Protein AF-A0A8T3CF88-F1 (afdb_monomer)

Secondary structure (DSSP, 8-state):
---PPPPHHHHHHHHHHHHH-SSHHHHHHHHHHHHHHHHSTHHHHHHHHHHHH---HHHHHHHHHHHHHHHHHHGGGS-GGGHHHHHHHHHHHHHHHTTT-HHHHHHHHHHHHHHHHH-TT-TTSS---

Radius of gyration: 15.34 Å; Cα contacts (8 Å, |Δi|>4): 118; chains: 1; bounding box: 37×36×42 Å

Solvent-accessible surface area (backbone atoms only — not comparable to full-atom values): 7308 Å² total; per-residue (Å²): 124,90,85,66,82,81,52,70,69,59,53,50,52,33,51,49,27,48,76,65,43,88,46,69,69,51,20,49,53,24,46,54,52,52,53,52,42,56,73,40,81,58,33,60,61,51,23,50,52,35,49,70,64,57,84,46,72,67,54,28,34,54,18,27,46,42,50,24,50,38,48,73,78,45,48,88,78,55,59,80,86,47,52,64,58,50,52,54,48,52,53,51,42,38,72,74,36,54,87,78,39,68,69,38,35,51,30,38,52,49,26,52,52,50,42,52,72,70,37,80,83,54,71,65,81,71,80,80,130

Nearest PDB structures (foldseek):
  6gx9-assembly1_A  TM=9.845E-01  e=4.607E-14  Homo sapiens
  6gx9-assembly2_B  TM=9.852E-01  e=5.090E-14  Homo sapiens
  4c0p-assembly3_C  TM=9.893E-01  e=9.736E-14  Homo sapiens
  4c0o-assembly1_A  TM=9.852E-01  e=1.131E-13  Homo sapiens
  8cmk-assembly1_A  TM=9.946E-01  e=1.380E-13  Homo sapiens

Organism: NCBI:txid1534307

InterPro domains:
  IPR001494 Importin-beta, N-terminal domain [PF03810] (32-94)
  IPR011989 Armadillo-like helical [G3DSA:1.25.10.10] (1-129)
  IPR016024 Armadillo-type fold [SSF48371] (12-118)
  IPR051345 Importin beta-like nuclear transport receptors [PTHR12363] (3-128)

Structure (mmCIF, N/CA/C/O backbone):
data_AF-A0A8T3CF88-F1
#
_entry.id   AF-A0A8T3CF88-F1
#
loop_
_atom_site.group_PDB
_atom_site.id
_atom_site.type_symbol
_atom_site.label_atom_id
_atom_site.label_alt_id
_atom_site.label_comp_id
_atom_site.label_asym_id
_atom_site.label_entity_id
_atom_site.label_seq_id
_atom_site.pdbx_PDB_ins_code
_atom_site.Cartn_x
_atom_site.Cartn_y
_atom_site.Cartn_z
_atom_site.occupancy
_atom_site.B_iso_or_equiv
_atom_site.auth_seq_id
_atom_site.auth_comp_id
_atom_site.auth_asym_id
_atom_site.auth_atom_id
_atom_site.pdbx_PDB_model_num
ATOM 1 N N . MET A 1 1 ? 11.230 21.288 -11.082 1.00 39.53 1 MET A N 1
ATOM 2 C CA . MET A 1 1 ? 10.129 20.703 -11.873 1.00 39.53 1 MET A CA 1
ATOM 3 C C . MET A 1 1 ? 8.875 20.905 -11.057 1.00 39.53 1 MET A C 1
ATOM 5 O O . MET A 1 1 ? 8.907 20.563 -9.883 1.00 39.53 1 MET A O 1
ATOM 9 N N . GLU A 1 2 ? 7.862 21.573 -11.603 1.00 38.81 2 GLU A N 1
ATOM 10 C CA . GLU A 1 2 ? 6.607 21.831 -10.887 1.00 38.81 2 GLU A CA 1
ATOM 11 C C . GLU A 1 2 ? 6.030 20.494 -10.402 1.00 38.81 2 GLU A C 1
ATOM 13 O O . GLU A 1 2 ? 5.678 19.629 -11.202 1.00 38.81 2 GLU A O 1
ATOM 18 N N . GLY A 1 3 ? 6.072 20.281 -9.083 1.00 60.53 3 GLY A N 1
ATOM 19 C CA . GLY A 1 3 ? 5.785 19.006 -8.429 1.00 60.53 3 GLY A CA 1
ATOM 20 C C . GLY A 1 3 ? 4.290 18.735 -8.378 1.00 60.53 3 GLY A C 1
ATOM 21 O O . GLY A 1 3 ? 3.672 18.860 -7.327 1.00 60.53 3 GLY A O 1
ATOM 22 N N . GLY A 1 4 ? 3.700 18.430 -9.530 1.00 78.06 4 GLY A N 1
ATOM 23 C CA . GLY A 1 4 ? 2.317 17.984 -9.629 1.00 78.06 4 GLY A CA 1
ATOM 24 C C . GLY A 1 4 ? 2.149 16.551 -9.125 1.00 78.06 4 GLY A C 1
ATOM 25 O O . GLY A 1 4 ? 3.077 15.742 -9.170 1.00 78.06 4 GLY A O 1
ATOM 26 N N . LYS A 1 5 ? 0.935 16.225 -8.674 1.00 87.19 5 LYS A N 1
ATOM 27 C CA . LYS A 1 5 ? 0.548 14.853 -8.333 1.00 87.19 5 LYS A CA 1
ATOM 28 C C . LYS A 1 5 ? 0.800 13.922 -9.537 1.00 87.19 5 LYS A C 1
ATOM 30 O O . LYS A 1 5 ? 0.332 14.239 -10.635 1.00 87.19 5 LYS A O 1
ATOM 35 N N . PRO A 1 6 ? 1.482 12.775 -9.363 1.00 92.56 6 PRO A N 1
ATOM 36 C CA . PRO A 1 6 ? 1.694 11.830 -10.454 1.00 92.56 6 PRO A CA 1
ATOM 37 C C . PRO A 1 6 ? 0.373 11.190 -10.897 1.00 92.56 6 PRO A C 1
ATOM 39 O O . PRO A 1 6 ? -0.523 10.949 -10.089 1.00 92.56 6 PRO A O 1
ATOM 42 N N . SER A 1 7 ? 0.247 10.902 -12.193 1.00 95.00 7 SER A N 1
ATOM 43 C CA . SER A 1 7 ? -0.925 10.211 -12.736 1.00 95.00 7 SER A CA 1
ATOM 44 C C . SER A 1 7 ? -0.876 8.713 -12.426 1.00 95.00 7 SER A C 1
ATOM 46 O O . SER A 1 7 ? 0.202 8.120 -12.374 1.00 95.00 7 SER A O 1
ATOM 48 N N . LEU A 1 8 ? -2.041 8.070 -12.285 1.00 95.00 8 LEU A N 1
ATOM 49 C CA . LEU A 1 8 ? -2.109 6.618 -12.066 1.00 95.00 8 LEU A CA 1
ATOM 50 C C . LEU A 1 8 ? -1.418 5.824 -13.177 1.00 95.00 8 LEU A C 1
ATOM 52 O O . LEU A 1 8 ? -0.737 4.848 -12.892 1.00 95.00 8 LEU A O 1
ATOM 56 N N . ALA A 1 9 ? -1.542 6.272 -14.429 1.00 94.81 9 ALA A N 1
ATOM 57 C CA . ALA A 1 9 ? -0.882 5.633 -15.563 1.00 94.81 9 ALA A CA 1
ATOM 58 C C . ALA A 1 9 ? 0.649 5.645 -15.422 1.00 94.81 9 ALA A C 1
ATOM 60 O O . ALA A 1 9 ? 1.294 4.638 -15.700 1.00 94.81 9 ALA A O 1
ATOM 61 N N . LEU A 1 10 ? 1.227 6.756 -14.949 1.00 95.75 10 LEU A N 1
ATOM 62 C CA . LEU A 1 10 ? 2.668 6.857 -14.718 1.00 95.75 10 LEU A CA 1
ATOM 63 C C . LEU A 1 10 ? 3.116 5.936 -13.579 1.00 95.75 10 LEU A C 1
ATOM 65 O O . LEU A 1 10 ? 4.117 5.237 -13.709 1.00 95.75 10 LEU A O 1
ATOM 69 N N . VAL A 1 11 ? 2.353 5.900 -12.483 1.00 96.88 11 VAL A N 1
ATOM 70 C CA . VAL A 1 11 ? 2.642 5.009 -11.349 1.00 96.88 11 VAL A CA 1
ATOM 71 C C . VAL A 1 11 ? 2.592 3.554 -11.794 1.00 96.88 11 VAL A C 1
ATOM 73 O O . VAL A 1 11 ? 3.498 2.784 -11.493 1.00 96.88 11 VAL A O 1
ATOM 76 N N . TYR A 1 12 ? 1.571 3.193 -12.564 1.00 95.38 12 TYR A N 1
ATOM 77 C CA . TYR A 1 12 ? 1.417 1.853 -13.101 1.00 95.38 12 TYR A CA 1
ATOM 78 C C . TYR A 1 12 ? 2.591 1.448 -14.000 1.00 95.38 12 TYR A C 1
ATOM 80 O O . TYR A 1 12 ? 3.151 0.369 -13.832 1.00 95.38 12 TYR A O 1
ATOM 88 N N . GLN A 1 13 ? 3.021 2.331 -14.905 1.00 96.00 13 GLN A N 1
ATOM 89 C CA . GLN A 1 13 ? 4.197 2.092 -15.746 1.00 96.00 13 GLN A CA 1
ATOM 90 C C . GLN A 1 13 ? 5.470 1.897 -14.918 1.00 96.00 13 GLN A C 1
ATOM 92 O O . GLN A 1 13 ? 6.256 1.003 -15.219 1.00 96.00 13 GLN A O 1
ATOM 97 N N . ALA A 1 14 ? 5.663 2.690 -13.862 1.00 97.25 14 ALA A N 1
ATOM 98 C CA . ALA A 1 14 ? 6.806 2.530 -12.970 1.00 97.25 14 ALA A CA 1
ATOM 99 C C . ALA A 1 14 ? 6.756 1.196 -12.206 1.00 97.25 14 ALA A C 1
ATOM 101 O O . ALA A 1 14 ? 7.776 0.521 -12.100 1.00 97.25 14 ALA A O 1
ATOM 102 N N . VAL A 1 15 ? 5.580 0.769 -11.730 1.00 97.31 15 VAL A N 1
ATOM 103 C CA . VAL A 1 15 ? 5.410 -0.555 -11.106 1.00 97.31 15 VAL A CA 1
ATOM 104 C C . VAL A 1 15 ? 5.732 -1.663 -12.107 1.00 97.31 15 VAL A C 1
ATOM 106 O O . VAL A 1 15 ? 6.526 -2.546 -11.802 1.00 97.31 15 VAL A O 1
ATOM 109 N N . GLN A 1 16 ? 5.200 -1.593 -13.326 1.00 96.62 16 GLN A N 1
ATOM 110 C CA . GLN A 1 16 ? 5.490 -2.582 -14.366 1.00 96.62 16 GLN A CA 1
ATOM 111 C C . GLN A 1 16 ? 6.985 -2.632 -14.714 1.00 96.62 16 GLN A C 1
ATOM 113 O O . GLN A 1 16 ? 7.551 -3.717 -14.831 1.00 96.62 16 GLN A O 1
ATOM 118 N N . ALA A 1 17 ? 7.655 -1.480 -14.801 1.00 96.88 17 ALA A N 1
ATOM 119 C CA . ALA A 1 17 ? 9.099 -1.422 -15.015 1.00 96.88 17 ALA A CA 1
ATOM 120 C C . ALA A 1 17 ? 9.880 -2.060 -13.853 1.00 96.88 17 ALA A C 1
ATOM 122 O O . ALA A 1 17 ? 10.810 -2.828 -14.089 1.00 96.88 17 ALA A O 1
ATOM 123 N N . LEU A 1 18 ? 9.475 -1.822 -12.601 1.00 96.88 18 LEU A N 1
ATOM 124 C CA . LEU A 1 18 ? 10.126 -2.404 -11.424 1.00 96.88 18 LEU A CA 1
ATOM 125 C C . LEU A 1 18 ? 10.172 -3.942 -11.481 1.00 96.88 18 LEU A C 1
ATOM 127 O O . LEU A 1 18 ? 11.194 -4.537 -11.131 1.00 96.88 18 LEU A O 1
ATOM 131 N N . TYR A 1 19 ? 9.099 -4.586 -11.946 1.00 94.50 19 TYR A N 1
ATOM 132 C CA . TYR A 1 19 ? 9.010 -6.048 -12.008 1.00 94.50 19 TYR A CA 1
ATOM 133 C C . TYR A 1 19 ? 9.547 -6.628 -13.328 1.00 94.50 19 TYR A C 1
ATOM 135 O O . TYR A 1 19 ? 10.341 -7.579 -13.308 1.00 94.50 19 TYR A O 1
ATOM 143 N N . HIS A 1 20 ? 9.209 -6.024 -14.469 1.00 95.81 20 HIS A N 1
ATOM 144 C CA . HIS A 1 20 ? 9.386 -6.644 -15.791 1.00 95.81 20 HIS A CA 1
ATOM 145 C C . HIS A 1 20 ? 10.485 -6.039 -16.660 1.00 95.81 20 HIS A C 1
ATOM 147 O O . HIS A 1 20 ? 10.814 -6.637 -17.684 1.00 95.81 20 HIS A O 1
ATOM 153 N N . ASP A 1 21 ? 11.082 -4.901 -16.290 1.00 94.50 21 ASP A N 1
ATOM 154 C CA . ASP A 1 21 ? 12.111 -4.282 -17.136 1.00 94.50 21 ASP A CA 1
ATOM 155 C C . ASP A 1 21 ? 13.343 -5.213 -17.260 1.00 94.50 21 ASP A C 1
ATOM 157 O O . ASP A 1 21 ? 13.875 -5.689 -16.242 1.00 94.50 21 ASP A O 1
ATOM 161 N N . PRO A 1 22 ? 13.778 -5.554 -18.490 1.00 94.19 22 PRO A N 1
ATOM 162 C CA . PRO A 1 22 ? 14.960 -6.381 -18.705 1.00 94.19 22 PRO A CA 1
ATOM 163 C C . PRO A 1 22 ? 16.269 -5.642 -18.394 1.00 94.19 22 PRO A C 1
ATOM 165 O O . PRO A 1 22 ? 17.276 -6.303 -18.138 1.00 94.19 22 PRO A O 1
ATOM 168 N N . ASP A 1 23 ? 16.276 -4.305 -18.408 1.00 95.94 23 ASP A N 1
ATOM 169 C CA . ASP A 1 23 ? 17.422 -3.476 -18.038 1.00 95.94 23 ASP A CA 1
ATOM 170 C C . ASP A 1 23 ? 17.450 -3.255 -16.510 1.00 95.94 23 ASP A C 1
ATOM 172 O O . ASP A 1 23 ? 16.555 -2.603 -15.956 1.00 95.94 23 ASP A O 1
ATOM 176 N N . PRO A 1 24 ? 18.495 -3.720 -15.795 1.00 94.88 24 PRO A N 1
ATOM 177 C CA . PRO A 1 24 ? 18.649 -3.455 -14.366 1.00 94.88 24 PRO A CA 1
ATOM 178 C C . PRO A 1 24 ? 18.651 -1.961 -14.025 1.00 94.88 24 PRO A C 1
ATOM 180 O O . PRO A 1 24 ? 18.155 -1.572 -12.968 1.00 94.88 24 PRO A O 1
ATOM 183 N N . ALA A 1 25 ? 19.166 -1.105 -14.914 1.00 95.62 25 ALA A N 1
ATOM 184 C CA . ALA A 1 25 ? 19.143 0.335 -14.689 1.00 95.62 25 ALA A CA 1
ATOM 185 C C . ALA A 1 25 ? 17.720 0.910 -14.804 1.00 95.62 25 ALA A C 1
ATOM 187 O O . ALA A 1 25 ? 17.402 1.887 -14.128 1.00 95.62 25 ALA A O 1
ATOM 188 N N . GLY A 1 26 ? 16.852 0.313 -15.627 1.00 94.75 26 GLY A N 1
ATOM 189 C CA . GLY A 1 26 ? 15.427 0.643 -15.705 1.00 94.75 26 GLY A CA 1
ATOM 190 C C . GLY A 1 26 ? 14.679 0.310 -14.421 1.00 94.75 26 GLY A C 1
ATOM 191 O O . GLY A 1 26 ? 13.999 1.178 -13.865 1.00 94.75 26 GLY A O 1
ATOM 192 N N . LYS A 1 27 ? 14.916 -0.890 -13.880 1.00 95.81 27 LYS A N 1
ATOM 193 C CA . LYS A 1 27 ? 14.385 -1.310 -12.573 1.00 95.81 27 LYS A CA 1
ATOM 194 C C . LYS A 1 27 ? 14.811 -0.379 -11.448 1.00 95.81 27 LYS A C 1
ATOM 196 O O . LYS A 1 27 ? 13.975 0.030 -10.646 1.00 95.81 27 LYS A O 1
ATOM 201 N N . GLU A 1 28 ? 16.086 0.001 -11.415 1.00 96.62 28 GLU A N 1
ATOM 202 C CA . GLU A 1 28 ? 16.601 0.906 -10.387 1.00 96.62 28 GLU A CA 1
ATOM 203 C C . GLU A 1 28 ? 15.958 2.296 -10.482 1.00 96.62 28 GLU A C 1
ATOM 205 O O . GLU A 1 28 ? 15.496 2.833 -9.476 1.00 96.62 28 GLU A O 1
ATOM 210 N N . ARG A 1 29 ? 15.829 2.859 -11.692 1.00 96.50 29 ARG A N 1
ATOM 211 C CA . ARG A 1 29 ? 15.133 4.144 -11.8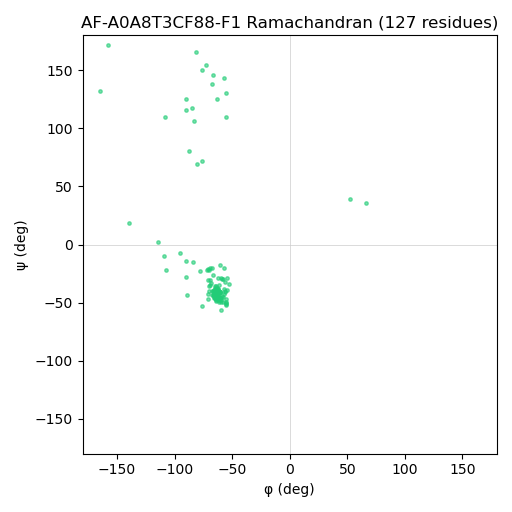92 1.00 96.50 29 ARG A CA 1
ATOM 212 C C . ARG A 1 29 ? 13.684 4.088 -11.405 1.00 96.50 29 ARG A C 1
ATOM 214 O O . ARG A 1 29 ? 13.235 5.014 -10.731 1.00 96.50 29 ARG A O 1
ATOM 221 N N . ALA A 1 30 ? 12.967 3.010 -11.725 1.00 96.94 30 ALA A N 1
ATOM 222 C CA . ALA A 1 30 ? 11.595 2.806 -11.272 1.00 96.94 30 ALA A CA 1
ATOM 223 C C . ALA A 1 30 ? 11.511 2.673 -9.744 1.00 96.94 30 ALA A C 1
ATOM 225 O O . ALA A 1 30 ? 10.666 3.311 -9.121 1.00 96.94 30 ALA A O 1
ATOM 226 N N . SER A 1 31 ? 12.420 1.905 -9.139 1.00 96.31 31 SER A N 1
ATOM 227 C CA . SER A 1 31 ? 12.522 1.722 -7.688 1.00 96.31 31 SER A CA 1
ATOM 228 C C . SER A 1 31 ? 12.734 3.050 -6.958 1.00 96.31 31 SER A C 1
ATOM 230 O O . SER A 1 31 ? 11.987 3.377 -6.034 1.00 96.31 31 SER A O 1
ATOM 232 N N . VAL A 1 32 ? 13.698 3.859 -7.411 1.00 97.44 32 VAL A N 1
ATOM 233 C CA . VAL A 1 32 ? 13.985 5.179 -6.829 1.00 97.44 32 VAL A CA 1
ATOM 234 C C . VAL A 1 32 ? 12.760 6.084 -6.917 1.00 97.44 32 VAL A C 1
ATOM 236 O O . VAL A 1 32 ? 12.336 6.638 -5.903 1.00 97.44 32 VAL A O 1
ATOM 239 N N . TRP A 1 33 ? 12.148 6.183 -8.099 1.00 97.44 33 TRP A N 1
ATOM 240 C CA . TRP A 1 33 ? 10.981 7.039 -8.312 1.00 97.44 33 TRP A CA 1
ATOM 241 C C . TRP A 1 33 ? 9.764 6.597 -7.483 1.00 97.44 33 TRP A C 1
ATOM 243 O O . TRP A 1 33 ? 9.106 7.421 -6.846 1.00 97.44 33 TRP A O 1
ATOM 253 N N . LEU A 1 34 ? 9.485 5.291 -7.418 1.00 97.56 34 LEU A N 1
ATOM 254 C CA . LEU A 1 34 ? 8.419 4.747 -6.573 1.00 97.56 34 LEU A CA 1
ATOM 255 C C . LEU A 1 34 ? 8.714 4.972 -5.085 1.00 97.56 34 LEU A C 1
ATOM 257 O O . LEU A 1 34 ? 7.802 5.269 -4.317 1.00 97.56 34 LEU A O 1
ATOM 261 N N . GLY A 1 35 ? 9.979 4.898 -4.675 1.00 96.75 35 GLY A N 1
ATOM 262 C CA . GLY A 1 35 ? 10.398 5.236 -3.319 1.00 96.75 35 GLY A CA 1
ATOM 263 C C . GLY A 1 35 ? 10.185 6.716 -2.982 1.00 96.75 35 GLY A C 1
ATOM 264 O O . GLY A 1 35 ? 9.827 7.049 -1.851 1.00 96.75 35 GLY A O 1
ATOM 265 N N . GLU A 1 36 ? 10.394 7.632 -3.926 1.00 96.19 36 GLU A N 1
ATOM 266 C CA . GLU A 1 36 ? 10.057 9.053 -3.748 1.00 96.19 36 GLU A CA 1
ATOM 267 C C . GLU A 1 36 ? 8.544 9.253 -3.624 1.00 96.19 36 GLU A C 1
ATOM 269 O O . GLU A 1 36 ? 8.087 9.944 -2.708 1.00 96.19 36 GLU A O 1
ATOM 274 N N . LEU A 1 37 ? 7.758 8.575 -4.468 1.00 96.19 37 LEU A N 1
ATOM 275 C CA . LEU A 1 37 ? 6.299 8.566 -4.373 1.00 96.19 37 LEU A CA 1
ATOM 276 C C . LEU A 1 37 ? 5.840 8.103 -2.988 1.00 96.19 37 LEU A C 1
ATOM 278 O O . LEU A 1 37 ? 5.047 8.807 -2.366 1.00 96.19 37 LEU A O 1
ATOM 282 N N . GLN A 1 38 ? 6.362 6.980 -2.487 1.00 96.62 38 GLN A N 1
ATOM 283 C CA . GLN A 1 38 ? 6.021 6.421 -1.173 1.00 96.62 38 GLN A CA 1
ATOM 284 C C . GLN A 1 38 ? 6.285 7.390 -0.015 1.00 96.62 38 GLN A C 1
ATOM 286 O O . GLN A 1 38 ? 5.586 7.339 0.990 1.00 96.62 38 GLN A O 1
ATOM 291 N N . ARG A 1 39 ? 7.264 8.292 -0.137 1.00 94.69 39 ARG A N 1
ATOM 292 C CA . ARG A 1 39 ? 7.556 9.308 0.890 1.00 94.69 39 ARG A CA 1
ATOM 293 C C . ARG A 1 39 ? 6.672 10.549 0.779 1.00 94.69 39 ARG A C 1
ATOM 295 O O . ARG A 1 39 ? 6.614 11.338 1.714 1.00 94.69 39 ARG A O 1
ATOM 302 N N . SER A 1 40 ? 5.987 10.738 -0.345 1.00 95.44 40 SER A N 1
ATOM 303 C CA . SER A 1 40 ? 5.147 11.911 -0.593 1.00 95.44 40 SER A CA 1
ATOM 304 C C . SER A 1 40 ? 3.756 11.805 0.055 1.00 95.44 40 SER A C 1
ATOM 306 O O . SER A 1 40 ? 3.295 10.721 0.426 1.00 95.44 40 SER A O 1
ATOM 308 N N . MET A 1 41 ? 3.044 12.936 0.125 1.00 94.81 41 MET A N 1
ATOM 309 C CA . MET A 1 41 ? 1.622 12.982 0.514 1.00 94.81 41 MET A CA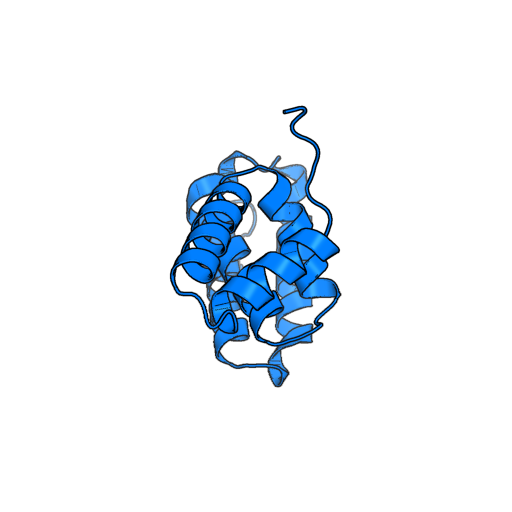 1
ATOM 310 C C . MET A 1 41 ? 0.715 12.298 -0.522 1.00 94.81 41 MET A C 1
ATOM 312 O O . MET A 1 41 ? -0.349 11.793 -0.175 1.00 94.81 41 MET A O 1
ATOM 316 N N . TYR A 1 42 ? 1.139 12.235 -1.790 1.00 96.00 42 TYR A N 1
ATOM 317 C CA . TYR A 1 42 ? 0.359 11.616 -2.866 1.00 96.00 42 TYR A CA 1
ATOM 318 C C . TYR A 1 42 ? 0.252 10.094 -2.722 1.00 96.00 42 TYR A C 1
ATOM 320 O O . TYR A 1 42 ? -0.666 9.498 -3.284 1.00 96.00 42 TYR A O 1
ATOM 328 N N . ALA A 1 43 ? 1.152 9.465 -1.955 1.00 97.00 43 ALA A N 1
ATOM 329 C CA . ALA A 1 43 ? 1.151 8.025 -1.712 1.00 97.00 43 ALA A CA 1
ATOM 330 C C . ALA A 1 43 ? -0.186 7.511 -1.168 1.00 97.00 43 ALA A C 1
ATOM 332 O O . ALA A 1 43 ? -0.619 6.435 -1.572 1.00 97.00 43 ALA A O 1
ATOM 333 N N . TRP A 1 44 ? -0.837 8.272 -0.282 1.00 97.06 44 TRP A N 1
ATOM 334 C CA . TRP A 1 44 ? -2.122 7.901 0.313 1.00 97.06 44 TRP A CA 1
ATOM 335 C C . TRP A 1 44 ? -3.194 7.717 -0.760 1.00 97.06 44 TRP A C 1
ATOM 337 O O . TRP A 1 44 ? -3.774 6.644 -0.901 1.00 97.06 44 TRP A O 1
ATOM 347 N N . GLU A 1 45 ? -3.404 8.757 -1.563 1.00 96.19 45 GLU A N 1
ATOM 348 C CA . GLU A 1 45 ? -4.465 8.783 -2.565 1.00 96.19 45 GLU A CA 1
ATOM 349 C C . GLU A 1 45 ? -4.180 7.824 -3.730 1.00 96.19 45 GLU A C 1
ATOM 351 O O . GLU A 1 45 ? -5.075 7.130 -4.203 1.00 96.19 45 GLU A O 1
ATOM 356 N N . ILE A 1 46 ? -2.924 7.748 -4.182 1.00 97.19 46 ILE A N 1
ATOM 357 C CA . ILE A 1 46 ? -2.525 6.845 -5.267 1.00 97.19 46 ILE A CA 1
ATOM 358 C C . ILE A 1 46 ? -2.670 5.383 -4.846 1.00 97.19 46 ILE A C 1
ATOM 360 O O . ILE A 1 46 ? -3.174 4.575 -5.624 1.00 97.19 46 ILE A O 1
ATOM 364 N N . SER A 1 47 ? -2.252 5.035 -3.626 1.00 97.81 47 SER A N 1
ATOM 365 C CA . SER A 1 47 ? -2.374 3.656 -3.147 1.00 97.81 47 SER A CA 1
ATOM 366 C C . SER A 1 47 ? -3.839 3.254 -3.001 1.00 97.81 47 SER A C 1
ATOM 368 O O . SER A 1 47 ? -4.199 2.144 -3.379 1.00 97.81 47 SER A O 1
ATOM 370 N N . ASP A 1 48 ? -4.698 4.161 -2.530 1.00 97.62 48 ASP A N 1
ATOM 371 C CA . ASP A 1 48 ? -6.134 3.901 -2.439 1.00 97.62 48 ASP A CA 1
ATOM 372 C C . ASP A 1 48 ? -6.729 3.629 -3.827 1.00 97.62 48 ASP A C 1
ATOM 374 O O . ASP A 1 48 ? -7.347 2.591 -4.048 1.00 97.62 48 ASP A O 1
ATOM 378 N N . GLN A 1 49 ? -6.437 4.490 -4.804 1.00 97.44 49 GLN A N 1
ATOM 379 C CA . GLN A 1 49 ? -6.914 4.337 -6.182 1.00 97.44 49 GLN A CA 1
ATOM 380 C C . GLN A 1 49 ? -6.419 3.043 -6.846 1.00 97.44 49 GLN A C 1
ATOM 382 O O . GLN A 1 49 ? -7.190 2.373 -7.532 1.00 97.44 49 GLN A O 1
ATOM 387 N N . LEU A 1 50 ? -5.162 2.645 -6.630 1.00 97.12 50 LEU A N 1
ATOM 388 C CA . LEU A 1 50 ? -4.639 1.375 -7.149 1.00 97.12 50 LEU A CA 1
ATOM 389 C C . LEU A 1 50 ? -5.351 0.160 -6.532 1.00 97.12 50 LEU A C 1
ATOM 391 O O . LEU A 1 50 ? -5.666 -0.795 -7.247 1.00 97.12 50 LEU A O 1
ATOM 395 N N . LEU A 1 51 ? -5.647 0.199 -5.228 1.00 97.62 51 LEU A N 1
ATOM 396 C CA . LEU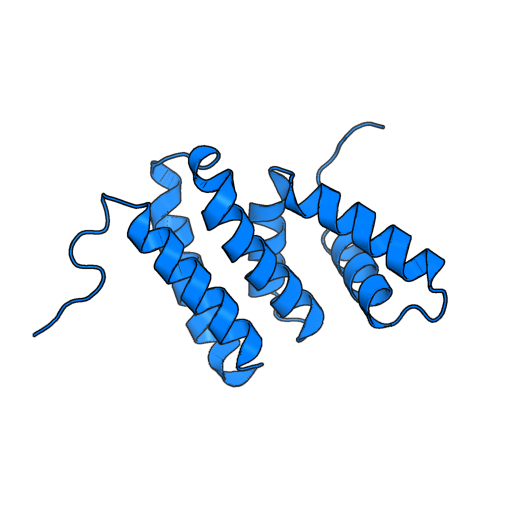 A 1 51 ? -6.410 -0.852 -4.545 1.00 97.62 51 LEU A CA 1
ATOM 397 C C . LEU A 1 51 ? -7.881 -0.885 -4.981 1.00 97.62 51 LEU A C 1
ATOM 399 O O . LEU A 1 51 ? -8.468 -1.963 -5.020 1.00 97.62 51 LEU A O 1
ATOM 403 N N . GLN A 1 52 ? -8.467 0.254 -5.360 1.00 96.38 52 GLN A N 1
ATOM 404 C CA . GLN A 1 52 ? -9.814 0.308 -5.942 1.00 96.38 52 GLN A CA 1
ATOM 405 C C . GLN A 1 52 ? -9.859 -0.276 -7.360 1.00 96.38 52 GLN A C 1
ATOM 407 O O . GLN A 1 52 ? -10.795 -1.006 -7.688 1.00 96.38 52 GLN A O 1
ATOM 412 N N . LEU A 1 53 ? -8.862 0.035 -8.198 1.00 95.62 53 LEU A N 1
ATOM 413 C CA . LEU A 1 53 ? -8.801 -0.429 -9.589 1.00 95.62 53 LEU A CA 1
ATOM 414 C C . LEU A 1 53 ? -8.548 -1.932 -9.703 1.00 95.62 53 LEU A C 1
ATOM 416 O O . LEU A 1 53 ? -9.068 -2.563 -10.620 1.00 95.62 53 LEU A O 1
ATOM 420 N N . LYS A 1 54 ? -7.756 -2.499 -8.785 1.00 94.56 54 LYS A N 1
ATOM 421 C CA . LYS A 1 54 ? -7.453 -3.938 -8.724 1.00 94.56 54 LYS A CA 1
ATOM 422 C C . LYS A 1 54 ? -6.942 -4.534 -10.038 1.00 94.56 54 LYS A C 1
ATOM 424 O O . LYS A 1 54 ? -7.334 -5.634 -10.420 1.00 94.56 54 LYS A O 1
ATOM 429 N N . GLN A 1 55 ? -6.105 -3.787 -10.750 1.00 94.19 55 GLN A N 1
ATOM 430 C CA . GLN A 1 55 ? -5.734 -4.129 -12.121 1.00 94.19 55 GLN A CA 1
ATOM 431 C C . GLN A 1 55 ? -4.895 -5.412 -12.206 1.00 94.19 55 GLN A C 1
ATOM 433 O O . GLN A 1 55 ? -5.151 -6.256 -13.061 1.00 94.19 55 GLN A O 1
ATOM 438 N N . ASP A 1 56 ? -3.919 -5.573 -11.311 1.00 95.25 56 ASP A N 1
ATOM 439 C CA . ASP A 1 56 ? -3.088 -6.772 -11.206 1.00 95.25 56 ASP A 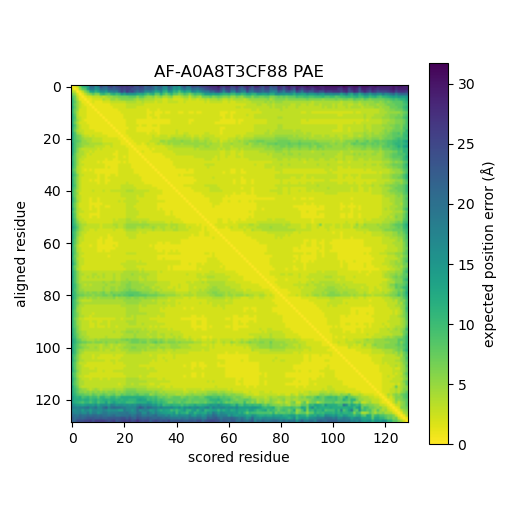CA 1
ATOM 440 C C . ASP A 1 56 ? -2.463 -6.908 -9.811 1.00 95.25 56 ASP A C 1
ATOM 442 O O . ASP A 1 56 ? -2.538 -6.018 -8.962 1.00 95.25 56 ASP A O 1
ATOM 446 N N . VAL A 1 57 ? -1.828 -8.057 -9.576 1.00 96.00 57 VAL A N 1
ATOM 447 C CA . VAL A 1 57 ? -1.207 -8.398 -8.292 1.00 96.00 57 VAL A CA 1
ATOM 448 C C . VAL A 1 57 ? -0.080 -7.431 -7.923 1.00 96.00 57 VAL A C 1
ATOM 450 O O . VAL A 1 57 ? 0.056 -7.086 -6.753 1.00 96.00 57 VAL A O 1
ATOM 453 N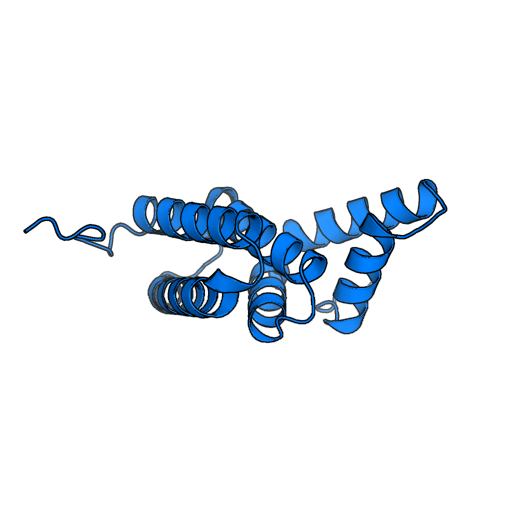 N . GLU A 1 58 ? 0.725 -6.982 -8.883 1.00 97.12 58 GLU A N 1
ATOM 454 C CA . GLU A 1 58 ? 1.931 -6.178 -8.637 1.00 97.12 58 GLU A CA 1
ATOM 455 C C . GLU A 1 58 ? 1.583 -4.760 -8.185 1.00 97.12 58 GLU A C 1
ATOM 457 O O . GLU A 1 58 ? 2.102 -4.273 -7.177 1.00 97.12 58 GLU A O 1
ATOM 462 N N . SER A 1 59 ? 0.649 -4.121 -8.886 1.00 96.94 59 SER A N 1
ATOM 463 C CA . SER A 1 59 ? 0.121 -2.799 -8.549 1.00 96.94 59 SER A CA 1
ATOM 464 C C . SER A 1 59 ? -0.626 -2.807 -7.216 1.00 96.94 59 SER A C 1
ATOM 466 O O . SER A 1 59 ? -0.384 -1.936 -6.376 1.00 96.94 59 SER A O 1
ATOM 468 N N . CYS A 1 60 ? -1.463 -3.817 -6.963 1.00 97.75 60 CYS A N 1
ATOM 469 C CA . CYS A 1 60 ? -2.135 -3.966 -5.673 1.00 97.75 60 CYS A CA 1
ATOM 470 C C . CYS A 1 60 ? -1.160 -4.260 -4.533 1.00 97.75 60 CYS A C 1
ATOM 472 O O . CYS A 1 60 ? -1.326 -3.728 -3.436 1.00 97.75 60 CYS A O 1
ATOM 474 N N . TYR A 1 61 ? -0.136 -5.081 -4.768 1.00 98.00 61 TYR A N 1
ATOM 475 C CA . TYR A 1 61 ? 0.887 -5.365 -3.768 1.00 98.00 61 TYR A CA 1
ATOM 476 C C . TYR A 1 61 ? 1.687 -4.109 -3.418 1.00 98.00 61 TYR A C 1
ATOM 478 O O . TYR A 1 61 ? 1.819 -3.784 -2.235 1.00 98.00 61 TYR A O 1
ATOM 486 N N . PHE A 1 62 ? 2.149 -3.361 -4.426 1.00 97.94 62 PHE A N 1
ATOM 487 C CA . PHE A 1 62 ? 2.830 -2.083 -4.228 1.00 97.94 62 PHE A CA 1
ATOM 488 C C . PHE A 1 62 ? 1.970 -1.113 -3.407 1.00 97.94 62 PHE A C 1
ATOM 490 O O . PHE A 1 62 ? 2.451 -0.524 -2.435 1.00 97.94 62 PHE A O 1
ATOM 497 N N . ALA A 1 63 ? 0.689 -0.981 -3.752 1.00 98.19 63 ALA A N 1
ATOM 498 C CA . ALA A 1 63 ? -0.238 -0.097 -3.060 1.00 98.19 63 ALA A CA 1
ATOM 499 C C . ALA A 1 63 ? -0.506 -0.536 -1.609 1.00 98.19 63 ALA A C 1
ATOM 501 O O . ALA A 1 63 ? -0.429 0.284 -0.694 1.00 98.19 63 ALA A O 1
ATOM 502 N N . ALA A 1 64 ? -0.744 -1.828 -1.365 1.00 98.25 64 ALA A N 1
ATOM 503 C CA . ALA A 1 64 ? -0.976 -2.360 -0.021 1.00 98.25 64 ALA A CA 1
ATOM 504 C C . ALA A 1 64 ? 0.261 -2.214 0.880 1.00 98.25 64 ALA A C 1
ATOM 506 O O . ALA A 1 64 ? 0.151 -1.799 2.036 1.00 98.25 64 ALA A O 1
ATOM 507 N N . GLN A 1 65 ? 1.451 -2.504 0.346 1.00 98.00 65 GLN A N 1
ATOM 508 C CA . GLN A 1 65 ? 2.714 -2.291 1.054 1.00 98.00 65 GLN A CA 1
ATOM 509 C C . GLN A 1 65 ? 2.928 -0.805 1.370 1.00 98.00 65 GLN A C 1
ATOM 511 O O . GLN A 1 65 ? 3.347 -0.469 2.480 1.00 98.00 65 GLN A O 1
ATOM 516 N N . THR A 1 66 ? 2.626 0.078 0.417 1.00 97.94 66 THR A N 1
ATOM 517 C CA . THR A 1 66 ? 2.746 1.530 0.597 1.00 97.94 66 THR A CA 1
ATOM 518 C C . THR A 1 66 ? 1.797 2.029 1.683 1.00 97.94 66 THR A C 1
ATOM 520 O O . THR A 1 66 ? 2.244 2.740 2.578 1.00 97.94 66 THR A O 1
ATOM 523 N N . MET A 1 67 ? 0.531 1.597 1.679 1.00 98.00 67 MET A N 1
ATOM 524 C CA . MET A 1 67 ? -0.436 1.918 2.736 1.00 98.00 67 MET A CA 1
ATOM 525 C C . MET A 1 67 ? 0.075 1.508 4.116 1.00 98.00 67 MET A C 1
ATOM 527 O O . MET A 1 67 ? 0.107 2.333 5.027 1.00 98.00 67 MET A O 1
ATOM 531 N N . LYS A 1 68 ? 0.545 0.263 4.262 1.00 97.88 68 LYS A N 1
ATOM 532 C CA . LYS A 1 68 ? 1.129 -0.213 5.522 1.00 97.88 68 LYS A CA 1
ATOM 533 C C . LYS A 1 68 ? 2.279 0.686 5.978 1.00 97.88 68 LYS A C 1
ATOM 535 O O . LYS A 1 68 ? 2.276 1.158 7.109 1.00 97.88 68 LYS A O 1
ATOM 540 N N . MET A 1 69 ? 3.244 0.951 5.095 1.00 97.56 69 MET A N 1
ATOM 541 C CA . MET A 1 69 ? 4.402 1.789 5.414 1.00 97.56 69 MET A CA 1
ATOM 542 C C . MET A 1 69 ? 3.978 3.201 5.834 1.00 97.56 69 MET A C 1
ATOM 544 O O . MET A 1 69 ? 4.425 3.681 6.870 1.00 97.56 69 MET A O 1
ATOM 548 N N . LYS A 1 70 ? 3.083 3.845 5.078 1.00 97.69 70 LYS A N 1
ATOM 549 C CA . LYS A 1 70 ? 2.578 5.193 5.372 1.00 97.69 70 LYS A CA 1
ATOM 550 C C . LYS A 1 70 ? 1.874 5.262 6.724 1.00 97.69 70 LYS A C 1
ATOM 552 O O . LYS A 1 70 ? 2.091 6.215 7.465 1.00 97.69 70 LYS A O 1
ATOM 557 N N . ILE A 1 71 ? 1.082 4.251 7.075 1.00 97.00 71 ILE A N 1
ATOM 558 C CA . ILE A 1 71 ? 0.464 4.159 8.401 1.00 97.00 71 ILE A CA 1
ATOM 559 C C . ILE A 1 71 ? 1.553 4.012 9.461 1.00 97.00 71 ILE A C 1
ATOM 561 O O . ILE A 1 71 ? 1.575 4.780 10.410 1.00 97.00 71 ILE A O 1
ATOM 565 N N . GLN A 1 72 ? 2.511 3.105 9.291 1.00 95.12 72 GLN A N 1
ATOM 566 C CA . GLN A 1 72 ? 3.569 2.887 10.284 1.00 95.12 72 GLN A CA 1
ATOM 567 C C . GLN A 1 72 ? 4.470 4.109 10.513 1.00 95.12 72 GLN A C 1
ATOM 569 O O . GLN A 1 72 ? 4.868 4.367 11.647 1.00 95.12 72 GLN A O 1
ATOM 574 N N . THR A 1 73 ? 4.827 4.848 9.459 1.00 95.19 73 THR A N 1
ATOM 575 C CA . THR A 1 73 ? 5.870 5.886 9.540 1.00 95.19 73 THR A CA 1
ATOM 576 C C . THR A 1 73 ? 5.344 7.310 9.491 1.00 95.19 73 THR A C 1
ATOM 578 O O . THR A 1 73 ? 6.057 8.22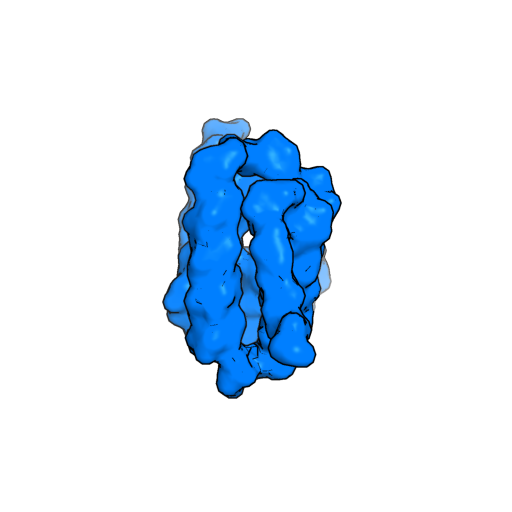5 9.891 1.00 95.19 73 THR A O 1
ATOM 581 N N . SER A 1 74 ? 4.140 7.514 8.959 1.00 95.75 74 SER A N 1
ATOM 582 C CA . SER A 1 74 ? 3.668 8.821 8.490 1.00 95.75 74 SER A CA 1
ATOM 583 C C . SER A 1 74 ? 2.201 9.091 8.834 1.00 95.75 74 SER A C 1
ATOM 585 O O . SER A 1 74 ? 1.588 9.980 8.250 1.00 95.75 74 SER A O 1
ATOM 587 N N . PHE A 1 75 ? 1.616 8.363 9.791 1.00 94.62 75 PHE A N 1
ATOM 588 C CA . PHE A 1 75 ? 0.211 8.542 10.177 1.00 94.62 75 PHE A CA 1
ATOM 589 C C . PHE A 1 75 ? -0.118 9.962 10.657 1.00 94.62 75 PHE A C 1
ATOM 591 O O . PHE A 1 75 ? -1.226 10.446 10.441 1.00 94.62 75 PHE A O 1
ATOM 598 N N . TYR A 1 76 ? 0.858 10.662 11.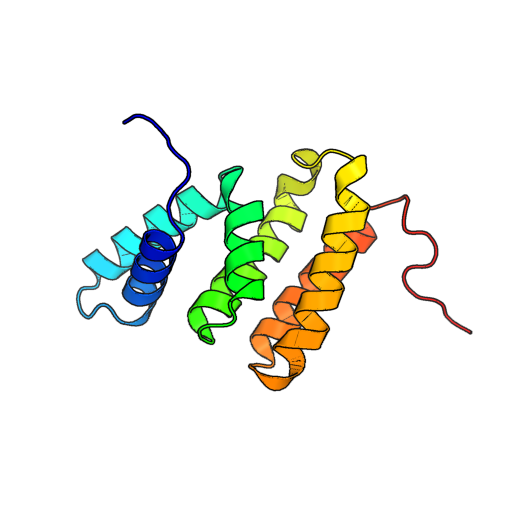244 1.00 93.06 76 TYR A N 1
ATOM 599 C CA . TYR A 1 76 ? 0.725 12.055 11.687 1.00 93.06 76 TYR A CA 1
ATOM 600 C C . TYR A 1 76 ? 0.408 13.042 10.551 1.00 93.06 76 TYR A C 1
ATOM 602 O O . TYR A 1 76 ? -0.012 14.163 10.824 1.00 93.06 76 TYR A O 1
ATOM 610 N N . GLU A 1 77 ? 0.624 12.659 9.289 1.00 92.62 77 GLU A N 1
ATOM 611 C CA . GLU A 1 77 ? 0.252 13.471 8.126 1.00 92.62 77 GLU A CA 1
ATOM 612 C C . GLU A 1 77 ? -1.266 13.547 7.923 1.00 92.62 77 GLU A C 1
ATOM 614 O O . GLU A 1 77 ? -1.748 14.465 7.257 1.00 92.62 77 GLU A O 1
ATOM 619 N N . LEU A 1 78 ? -2.017 12.578 8.460 1.00 92.25 78 LEU A N 1
ATOM 620 C CA . LEU A 1 78 ? -3.455 12.475 8.264 1.00 92.25 78 LEU A CA 1
ATOM 621 C C . LEU A 1 78 ? -4.225 13.238 9.348 1.00 92.25 78 LEU A C 1
ATOM 623 O O . LEU A 1 78 ? -4.078 12.933 10.538 1.00 92.25 78 LEU A O 1
ATOM 627 N N . PRO A 1 79 ? -5.113 14.171 8.958 1.00 92.81 79 PRO A N 1
ATOM 628 C CA . PRO A 1 79 ? -6.048 14.806 9.878 1.00 92.81 79 PRO A CA 1
ATOM 629 C C . PRO A 1 79 ? -6.928 13.775 10.598 1.00 92.81 79 PRO A C 1
ATOM 631 O O . PRO A 1 79 ? -7.345 12.781 10.000 1.00 92.81 79 PRO A O 1
ATOM 634 N N . ALA A 1 80 ? -7.240 14.013 11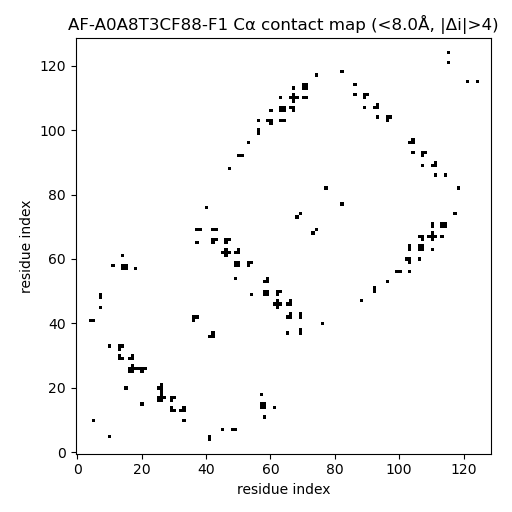.876 1.00 90.44 80 ALA A N 1
ATOM 635 C CA . ALA A 1 80 ? -7.977 13.060 12.715 1.00 90.44 80 ALA A CA 1
ATOM 636 C C . ALA A 1 80 ? -9.378 12.704 12.177 1.00 90.44 80 ALA A C 1
ATOM 638 O O . ALA A 1 80 ? -9.866 11.594 12.384 1.00 90.44 80 ALA A O 1
ATOM 639 N N . ASP A 1 81 ? -10.013 13.622 11.451 1.00 91.88 81 ASP A N 1
ATOM 640 C CA . ASP A 1 81 ? -11.300 13.431 10.778 1.00 91.88 81 ASP A CA 1
ATOM 641 C C . ASP A 1 81 ? -11.233 12.436 9.606 1.00 91.88 81 ASP A C 1
ATOM 643 O O . ASP A 1 81 ? -12.250 11.846 9.246 1.00 91.88 81 ASP A O 1
ATOM 647 N N . THR A 1 82 ? -10.043 12.172 9.058 1.00 93.19 82 THR A N 1
ATOM 648 C CA . THR A 1 82 ? -9.850 11.217 7.952 1.00 93.19 82 THR A CA 1
ATOM 649 C C . THR A 1 82 ? -9.577 9.784 8.415 1.00 93.19 82 THR A C 1
ATOM 651 O O . THR A 1 82 ? -9.693 8.850 7.619 1.00 93.19 82 THR A O 1
ATOM 654 N N . HIS A 1 83 ? -9.253 9.574 9.698 1.00 94.25 83 HIS A N 1
ATOM 655 C CA . HIS A 1 83 ? -8.832 8.264 10.225 1.00 94.25 83 HIS A CA 1
ATOM 656 C C . HIS A 1 83 ? -9.922 7.195 10.083 1.00 94.25 83 HIS A C 1
ATOM 658 O O . HIS A 1 83 ? -9.638 6.063 9.694 1.00 94.25 83 HIS A O 1
ATOM 664 N N . MET A 1 84 ? -11.180 7.566 10.340 1.00 94.44 84 MET A N 1
ATOM 665 C CA . MET A 1 84 ? -12.334 6.672 10.176 1.00 94.44 84 MET A CA 1
ATOM 666 C C . MET A 1 84 ? -12.531 6.263 8.712 1.00 94.44 84 MET A C 1
ATOM 668 O O . MET A 1 84 ? -12.699 5.082 8.423 1.00 94.44 84 MET A O 1
ATOM 672 N N . SER A 1 85 ? -12.435 7.218 7.785 1.00 95.25 85 SER A N 1
ATOM 673 C CA . SER A 1 85 ? -12.557 6.947 6.349 1.00 95.25 85 SER A CA 1
ATOM 674 C C . SER A 1 85 ? -11.433 6.044 5.838 1.00 95.25 85 SER A C 1
ATOM 676 O O . SER A 1 85 ? -11.686 5.149 5.031 1.00 95.25 85 SER A O 1
ATOM 678 N N . LEU A 1 86 ? -10.200 6.228 6.328 1.00 95.94 86 LEU A N 1
ATOM 679 C CA . LEU A 1 86 ? -9.077 5.346 5.998 1.00 95.94 86 LEU A CA 1
ATOM 680 C C . LEU A 1 86 ? -9.331 3.917 6.486 1.00 95.94 86 LEU A C 1
ATOM 682 O O . LEU A 1 86 ? -9.130 2.969 5.727 1.00 95.94 86 LEU A O 1
ATOM 686 N N . ARG A 1 87 ? -9.796 3.754 7.730 1.00 96.38 87 ARG A N 1
ATOM 687 C CA . ARG A 1 87 ? -10.158 2.443 8.283 1.00 96.38 87 ARG A CA 1
ATOM 688 C C . ARG A 1 87 ? -11.182 1.740 7.400 1.00 96.38 87 ARG A C 1
ATOM 690 O O . ARG A 1 87 ? -10.968 0.592 7.018 1.00 96.38 87 ARG A O 1
ATOM 697 N N . ASP A 1 88 ? -12.275 2.427 7.086 1.00 96.69 88 ASP A N 1
ATOM 698 C CA . ASP A 1 88 ? -13.372 1.851 6.310 1.00 96.69 88 ASP A CA 1
ATOM 699 C C . ASP A 1 88 ? -12.906 1.491 4.891 1.00 96.69 88 ASP A C 1
ATOM 701 O O . ASP A 1 88 ? -13.261 0.432 4.376 1.00 96.69 88 ASP A O 1
ATOM 705 N N . SER A 1 89 ? -12.018 2.301 4.304 1.00 97.38 89 SER A N 1
ATOM 706 C CA . SER A 1 89 ? -11.398 2.010 3.005 1.00 97.38 89 SER A CA 1
ATOM 707 C C . SER A 1 89 ? -10.500 0.770 3.061 1.00 97.38 89 SER A C 1
ATOM 709 O O . SER A 1 89 ? -10.621 -0.104 2.210 1.00 97.38 89 SER A O 1
ATOM 711 N N . LEU A 1 90 ? -9.640 0.624 4.076 1.00 97.62 90 LEU A N 1
ATOM 712 C CA . LEU A 1 90 ? -8.777 -0.559 4.229 1.00 97.62 90 LEU A CA 1
ATOM 713 C C . LEU A 1 90 ? -9.577 -1.849 4.451 1.00 97.62 90 LEU A C 1
ATOM 715 O O . LEU A 1 90 ? -9.229 -2.887 3.884 1.00 97.62 90 LEU A O 1
ATOM 719 N N . LEU A 1 91 ? -10.649 -1.783 5.248 1.00 97.50 91 LEU A N 1
ATOM 720 C CA . LEU A 1 91 ? -11.570 -2.905 5.450 1.00 97.50 91 LEU A CA 1
ATOM 721 C C . LEU A 1 91 ? -12.289 -3.266 4.148 1.00 97.50 91 LEU A C 1
ATOM 723 O O . LEU A 1 91 ? -12.337 -4.438 3.774 1.00 97.50 91 LEU A O 1
ATOM 727 N N . ALA A 1 92 ? -12.762 -2.264 3.406 1.00 97.62 92 ALA A N 1
ATOM 728 C CA . ALA A 1 92 ? -13.333 -2.498 2.091 1.00 97.62 92 ALA A CA 1
ATOM 729 C C . ALA A 1 92 ? -12.304 -3.154 1.165 1.00 97.62 92 ALA A C 1
ATOM 731 O O . ALA A 1 92 ? -12.644 -4.137 0.520 1.00 97.62 92 ALA A O 1
ATOM 732 N N . HIS A 1 93 ? -11.056 -2.672 1.114 1.00 97.88 93 HIS A N 1
ATOM 733 C CA . HIS A 1 93 ? -9.991 -3.214 0.258 1.00 97.88 93 HIS A CA 1
ATOM 734 C C . HIS A 1 93 ? -9.659 -4.669 0.571 1.00 97.88 93 HIS A C 1
ATOM 736 O O . HIS A 1 93 ? -9.557 -5.470 -0.358 1.00 97.88 93 HIS A O 1
ATOM 742 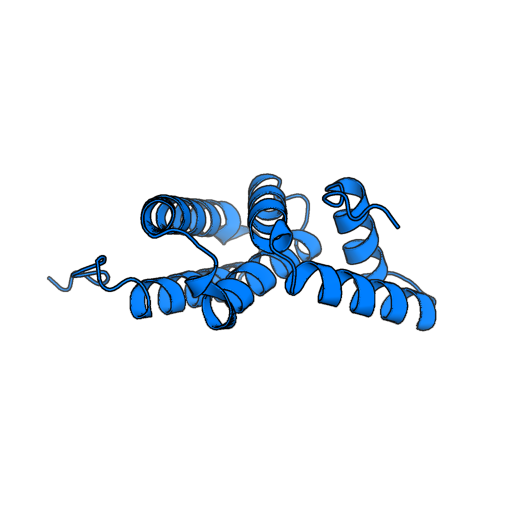N N . ILE A 1 94 ? -9.509 -5.037 1.847 1.00 96.81 94 ILE A N 1
ATOM 743 C CA . ILE A 1 94 ? -9.142 -6.411 2.217 1.00 96.81 94 ILE A CA 1
ATOM 744 C C . ILE A 1 94 ? -10.253 -7.407 1.871 1.00 96.81 94 ILE A C 1
ATOM 746 O O . ILE A 1 94 ? -9.959 -8.470 1.328 1.00 96.81 94 ILE A O 1
ATOM 750 N N . GLU A 1 95 ? -11.524 -7.051 2.082 1.00 96.50 95 GLU A N 1
ATOM 751 C CA . GLU A 1 95 ? -12.667 -7.881 1.672 1.00 96.50 95 GLU A CA 1
ATOM 752 C C . GLU A 1 95 ? -12.712 -8.076 0.155 1.00 96.50 95 GLU A C 1
ATOM 754 O O . GLU A 1 95 ? -13.022 -9.154 -0.354 1.00 96.50 95 GLU A O 1
ATOM 759 N N . ASN A 1 96 ? -12.368 -7.014 -0.559 1.00 95.69 96 ASN A N 1
ATOM 760 C CA . ASN A 1 96 ? -12.408 -6.895 -2.002 1.00 95.69 96 ASN A CA 1
ATOM 761 C C . ASN A 1 96 ? -11.250 -7.578 -2.740 1.00 95.69 96 ASN A C 1
ATOM 763 O O . ASN A 1 96 ? -11.367 -7.823 -3.943 1.00 95.69 96 ASN A O 1
ATOM 767 N N . LEU A 1 97 ? -10.130 -7.797 -2.055 1.00 94.62 97 LEU A N 1
ATOM 768 C CA . LEU A 1 97 ? -8.885 -8.350 -2.597 1.00 94.62 97 LEU A CA 1
ATOM 769 C C . LEU A 1 97 ? -8.535 -9.718 -1.996 1.00 94.62 97 LEU A C 1
ATOM 771 O O . LEU A 1 97 ? -7.505 -10.290 -2.357 1.00 94.62 97 LEU A O 1
ATOM 775 N N . LYS A 1 98 ? -9.387 -10.258 -1.113 1.00 92.12 98 LYS A N 1
ATOM 776 C CA . LYS A 1 98 ? -9.156 -11.514 -0.380 1.00 92.12 98 LYS A CA 1
ATOM 777 C C . LYS A 1 98 ? -8.801 -12.711 -1.267 1.00 92.12 98 LYS A C 1
ATOM 779 O O . LYS A 1 98 ? -7.981 -13.532 -0.870 1.00 92.12 98 LYS A O 1
ATOM 784 N N . ASP A 1 99 ? -9.371 -12.764 -2.470 1.00 93.44 99 ASP A N 1
ATOM 785 C CA . ASP A 1 99 ? -9.189 -13.869 -3.416 1.00 93.44 99 ASP A CA 1
ATOM 786 C C . ASP A 1 99 ? -8.083 -13.595 -4.454 1.00 93.44 99 ASP A C 1
ATOM 788 O O . ASP A 1 99 ? -7.724 -14.490 -5.215 1.00 93.44 99 ASP A O 1
ATOM 792 N N . LEU A 1 100 ? -7.525 -12.373 -4.501 1.00 92.69 100 LEU A N 1
ATOM 793 C CA . LEU A 1 100 ? -6.518 -12.001 -5.502 1.00 92.69 100 LEU A CA 1
ATOM 794 C C . LEU A 1 100 ? -5.145 -12.591 -5.171 1.00 92.69 100 LEU A C 1
ATOM 796 O O . LEU A 1 100 ? -4.503 -13.201 -6.024 1.00 92.69 100 LEU A O 1
ATOM 800 N N . SER A 1 101 ? -4.657 -12.365 -3.949 1.00 94.44 101 SER A N 1
ATOM 801 C CA . SER A 1 101 ? -3.373 -12.911 -3.511 1.00 94.44 101 SER A CA 1
ATOM 802 C C . SER A 1 101 ? -3.209 -12.844 -1.990 1.00 94.44 101 SER A C 1
ATOM 804 O O . SER A 1 101 ? -3.380 -11.767 -1.408 1.00 94.44 101 SER A O 1
ATOM 806 N N . PRO A 1 102 ? -2.786 -13.937 -1.326 1.00 95.62 102 PRO A N 1
ATOM 807 C CA . PRO A 1 102 ? -2.631 -13.966 0.129 1.00 95.62 102 PRO A CA 1
ATOM 808 C C . PRO A 1 102 ? -1.586 -12.961 0.637 1.00 95.62 102 PRO A C 1
ATOM 810 O O . PRO A 1 102 ? -1.702 -12.447 1.753 1.00 95.62 102 PRO A O 1
ATOM 813 N N . ILE A 1 103 ? -0.576 -12.628 -0.177 1.00 95.50 103 ILE A N 1
ATOM 814 C CA . ILE A 1 103 ? 0.451 -11.658 0.224 1.00 95.50 103 ILE A CA 1
ATOM 815 C C . ILE A 1 103 ? -0.106 -10.230 0.297 1.00 95.50 103 ILE A C 1
ATOM 817 O O . ILE A 1 103 ? 0.251 -9.490 1.211 1.00 95.50 103 ILE A O 1
ATOM 821 N N . ILE A 1 104 ? -1.030 -9.862 -0.598 1.00 97.00 104 ILE A N 1
ATOM 822 C CA . ILE A 1 104 ? -1.713 -8.559 -0.570 1.00 97.00 104 ILE A CA 1
ATOM 823 C C . ILE A 1 104 ? -2.589 -8.469 0.680 1.00 97.00 104 ILE A C 1
ATOM 825 O O . ILE A 1 104 ? -2.507 -7.490 1.421 1.00 97.00 104 ILE A O 1
ATOM 829 N N . VAL A 1 105 ? -3.358 -9.526 0.960 1.00 97.31 105 VAL A N 1
ATOM 830 C CA . VAL A 1 105 ? -4.193 -9.628 2.168 1.00 97.31 105 VAL A CA 1
ATOM 831 C C . VAL A 1 105 ? -3.354 -9.451 3.428 1.00 97.31 105 VAL A C 1
ATOM 833 O O . VAL A 1 105 ? -3.754 -8.733 4.337 1.00 97.31 105 VAL A O 1
ATOM 836 N N . THR A 1 106 ? -2.157 -10.039 3.460 1.00 97.50 106 THR A N 1
ATOM 837 C CA . THR A 1 106 ? -1.238 -9.906 4.597 1.00 97.50 106 THR A CA 1
ATOM 838 C C . THR A 1 106 ? -0.785 -8.457 4.788 1.00 97.50 106 THR A C 1
ATOM 840 O O . THR A 1 106 ? -0.798 -7.963 5.913 1.00 97.50 106 THR A O 1
ATOM 843 N N . GLN A 1 107 ? -0.424 -7.742 3.715 1.00 97.69 107 GLN A N 1
ATOM 844 C CA . GLN A 1 107 ? -0.042 -6.327 3.824 1.00 97.69 107 GLN A CA 1
ATOM 845 C C . GLN A 1 107 ? -1.206 -5.456 4.313 1.00 97.69 107 GLN A C 1
ATOM 847 O O . GLN A 1 107 ? -0.997 -4.607 5.176 1.00 97.69 107 GLN A O 1
ATOM 852 N N . LEU A 1 108 ? -2.425 -5.694 3.818 1.00 98.00 108 LEU A N 1
ATOM 853 C CA . LEU A 1 108 ? -3.617 -4.965 4.263 1.00 98.00 108 LEU A CA 1
ATOM 854 C C . LEU A 1 108 ? -3.978 -5.286 5.718 1.00 98.00 108 LEU A C 1
ATOM 856 O O . LEU A 1 108 ? -4.298 -4.377 6.477 1.00 98.00 108 LEU A O 1
ATOM 860 N N . ALA A 1 109 ? -3.868 -6.546 6.141 1.00 97.75 109 ALA A N 1
ATOM 861 C CA . ALA A 1 109 ? -4.102 -6.940 7.529 1.00 97.75 109 ALA A CA 1
ATOM 862 C C . ALA A 1 109 ? -3.113 -6.258 8.485 1.00 97.75 109 ALA A C 1
ATOM 864 O O . ALA A 1 109 ? -3.519 -5.750 9.529 1.00 97.75 109 ALA A O 1
ATOM 865 N N . LEU A 1 110 ? -1.831 -6.191 8.108 1.00 97.56 110 LEU A N 1
ATOM 866 C CA . LEU A 1 110 ? -0.822 -5.453 8.872 1.00 97.56 110 LEU A CA 1
ATOM 867 C C . LEU A 1 110 ? -1.137 -3.953 8.910 1.00 97.56 110 LEU A C 1
ATOM 869 O O . LEU A 1 110 ? -1.126 -3.368 9.984 1.00 97.56 110 LEU A O 1
ATOM 873 N N . ALA A 1 111 ? -1.508 -3.354 7.774 1.00 97.62 111 ALA A N 1
ATOM 874 C CA . ALA A 1 111 ? -1.912 -1.950 7.708 1.00 97.62 111 ALA A CA 1
ATOM 875 C C . ALA A 1 111 ? -3.092 -1.636 8.650 1.00 97.62 111 ALA A C 1
ATOM 877 O O . ALA A 1 111 ? -3.073 -0.628 9.354 1.00 97.62 111 ALA A O 1
ATOM 878 N N . ILE A 1 112 ? -4.099 -2.516 8.703 1.00 97.56 112 ILE A N 1
ATOM 879 C CA . ILE A 1 112 ? -5.252 -2.392 9.608 1.00 97.56 112 ILE A CA 1
ATOM 880 C C . ILE A 1 112 ? -4.820 -2.534 11.071 1.00 97.56 112 ILE A C 1
ATOM 882 O O . ILE A 1 112 ? -5.277 -1.764 11.916 1.00 97.56 112 ILE A O 1
ATOM 886 N N . ALA A 1 113 ? -3.939 -3.489 11.380 1.00 96.75 113 ALA A N 1
ATOM 887 C CA . ALA A 1 113 ? -3.417 -3.672 12.731 1.00 96.75 113 ALA A CA 1
ATOM 888 C C . ALA A 1 113 ? -2.636 -2.434 13.204 1.00 96.75 113 ALA A C 1
ATOM 890 O O . ALA A 1 113 ? -2.903 -1.918 14.289 1.00 96.75 113 ALA A O 1
ATOM 891 N N . ASP A 1 114 ? -1.738 -1.908 12.370 1.00 95.25 114 ASP A N 1
ATOM 892 C CA . ASP A 1 114 ? -0.960 -0.703 12.671 1.00 95.25 114 ASP A CA 1
ATOM 893 C C . ASP A 1 114 ? -1.857 0.532 12.832 1.00 95.25 114 ASP A C 1
ATOM 895 O O . ASP A 1 114 ? -1.620 1.363 13.712 1.00 95.25 114 ASP A O 1
ATOM 899 N N . LEU A 1 115 ? -2.916 0.641 12.023 1.00 95.31 115 LEU A N 1
ATOM 900 C CA . LEU A 1 115 ? -3.909 1.704 12.155 1.00 95.31 115 LEU A CA 1
ATOM 901 C C . LEU A 1 115 ? -4.657 1.596 13.485 1.00 95.31 115 LEU A C 1
ATOM 903 O O . LEU A 1 115 ? -4.793 2.592 14.189 1.00 95.31 115 LEU A O 1
ATOM 907 N N . ALA A 1 116 ? -5.113 0.399 13.854 1.00 94.62 116 ALA A N 1
ATOM 908 C CA . ALA A 1 116 ? -5.817 0.173 15.112 1.00 94.62 116 ALA A CA 1
ATOM 909 C C . ALA A 1 116 ? -4.946 0.502 16.336 1.00 94.62 116 ALA A C 1
ATOM 911 O O . ALA A 1 116 ? -5.457 1.025 17.324 1.00 94.62 116 ALA A O 1
ATOM 912 N N . LEU A 1 117 ? -3.635 0.242 16.264 1.00 92.69 117 LEU A N 1
ATOM 913 C CA . LEU A 1 117 ? -2.685 0.590 17.325 1.00 92.69 117 LEU A CA 1
ATOM 914 C C . LEU A 1 117 ? -2.477 2.105 17.468 1.00 92.69 117 LEU A C 1
ATOM 916 O O . LEU A 1 117 ? -2.268 2.587 18.581 1.00 92.69 117 LEU A O 1
ATOM 920 N N . GLN A 1 118 ? -2.539 2.861 16.371 1.00 91.62 118 GLN A N 1
ATOM 921 C CA . GLN A 1 118 ? -2.321 4.314 16.385 1.00 91.62 118 GLN A CA 1
ATOM 922 C C . GLN A 1 118 ? -3.605 5.123 16.603 1.00 91.62 118 GLN A C 1
ATOM 924 O O . GLN A 1 118 ? -3.575 6.225 17.153 1.00 91.62 118 GLN A O 1
ATOM 929 N N . MET A 1 119 ? -4.751 4.580 16.204 1.00 90.94 119 MET A N 1
ATOM 930 C CA . MET A 1 119 ? -6.045 5.242 16.276 1.00 90.94 119 MET A CA 1
ATOM 931 C C . MET A 1 119 ? -6.701 4.991 17.640 1.00 90.94 119 MET A C 1
ATOM 933 O O . MET A 1 119 ? -7.601 4.167 17.777 1.00 90.94 119 MET A O 1
ATOM 937 N N . ALA A 1 120 ? -6.288 5.746 18.665 1.00 84.50 120 ALA A N 1
ATOM 938 C CA . ALA A 1 120 ? -6.795 5.608 20.041 1.00 84.50 120 ALA A CA 1
ATOM 939 C C . ALA A 1 120 ? -8.327 5.776 20.184 1.00 84.50 120 ALA A C 1
ATOM 941 O O . ALA A 1 120 ? -8.922 5.342 21.175 1.00 84.50 120 ALA A O 1
ATOM 942 N N . SER A 1 121 ? -8.982 6.407 19.205 1.00 86.75 121 SER A N 1
ATOM 943 C CA . SER A 1 121 ? -10.443 6.507 19.120 1.00 86.75 121 SER A CA 1
ATOM 944 C C . SER A 1 121 ? -11.118 5.173 18.773 1.00 86.75 121 SER A C 1
ATOM 946 O O . SER A 1 121 ? -12.292 4.989 19.103 1.00 86.75 121 SER A O 1
ATOM 948 N N . TRP A 1 122 ? -10.399 4.216 18.175 1.00 86.88 122 TRP A N 1
ATOM 949 C CA . TRP A 1 122 ? -10.906 2.886 17.842 1.00 86.88 122 TRP A CA 1
ATOM 950 C C . TRP A 1 122 ? -10.894 1.948 19.054 1.00 86.88 122 TRP A C 1
ATOM 952 O O . TRP A 1 122 ? -10.149 0.971 19.137 1.00 86.88 122 TRP A O 1
ATOM 962 N N . LYS A 1 123 ? -11.765 2.228 20.022 1.00 82.56 123 LYS A N 1
ATOM 963 C CA . LYS A 1 123 ? -11.957 1.344 21.177 1.00 82.56 123 LYS A CA 1
ATOM 964 C C . LYS A 1 123 ? -12.602 0.025 20.744 1.00 82.56 123 LYS A C 1
ATOM 966 O O . LYS A 1 123 ? -13.539 0.029 19.950 1.00 82.56 123 LYS A O 1
ATOM 971 N N . GLY A 1 124 ? -12.118 -1.093 21.290 1.00 79.69 124 GLY A N 1
ATOM 972 C CA . GLY A 1 124 ? -12.682 -2.421 21.020 1.00 79.69 124 GLY A CA 1
ATOM 973 C C . GLY A 1 124 ? -12.507 -2.884 19.571 1.00 79.69 124 GLY A C 1
ATOM 974 O O . GLY A 1 124 ? -13.396 -3.531 19.029 1.00 79.69 124 GLY A O 1
ATOM 975 N N . CYS A 1 125 ? -11.389 -2.548 18.919 1.00 77.50 125 CYS A N 1
ATOM 976 C CA . CYS A 1 125 ? -11.108 -3.000 17.550 1.00 77.50 125 CYS A CA 1
ATOM 977 C C . CYS A 1 125 ? -11.182 -4.530 17.395 1.00 77.50 125 CYS A C 1
ATOM 979 O O . CYS A 1 125 ? -11.596 -5.021 16.349 1.00 77.50 125 CYS A O 1
ATOM 981 N N . VAL A 1 126 ? -10.890 -5.269 18.468 1.00 76.69 126 VAL A N 1
ATOM 982 C CA . VAL A 1 126 ? -11.239 -6.680 18.626 1.00 76.69 126 VAL A CA 1
ATOM 983 C C . VAL A 1 126 ? -12.354 -6.772 19.667 1.00 76.69 126 VAL A C 1
ATOM 985 O O . VAL A 1 126 ? -12.123 -6.528 20.850 1.00 76.69 126 VAL A O 1
ATOM 988 N N . HIS A 1 127 ? -13.570 -7.105 19.234 1.00 75.12 127 HIS A N 1
ATOM 989 C CA . HIS A 1 127 ? -14.642 -7.485 20.154 1.00 75.12 127 HIS A CA 1
ATOM 990 C C . HIS A 1 127 ? -14.471 -8.966 20.504 1.00 75.12 127 HIS A C 1
ATOM 992 O O . HIS A 1 127 ? -14.722 -9.840 19.677 1.00 75.12 127 HIS A O 1
ATOM 998 N N . THR A 1 128 ? -14.022 -9.251 21.724 1.00 55.53 128 THR A N 1
ATOM 999 C CA . THR A 1 128 ? -14.060 -10.602 22.295 1.00 55.53 128 THR A CA 1
ATOM 1000 C C . THR A 1 128 ? -15.383 -10.768 23.035 1.00 55.53 128 THR A C 1
ATOM 1002 O O . THR A 1 128 ? -15.635 -10.030 23.989 1.00 55.53 128 THR A O 1
ATOM 1005 N N . HIS A 1 129 ? -16.228 -11.681 22.553 1.00 47.44 129 HIS A N 1
ATOM 1006 C CA . HIS A 1 129 ? -17.440 -12.119 23.249 1.00 47.44 129 HIS A CA 1
ATOM 1007 C C . HIS A 1 129 ? -17.118 -12.857 24.550 1.00 47.44 129 HIS A C 1
ATOM 1009 O O . HIS A 1 129 ? -16.075 -13.549 24.588 1.00 47.44 129 HIS A O 1
#

pLDDT: mean 92.95, std 10.1, range [38.81, 98.25]

Sequence (129 aa):
MEGGKPSLALVYQAVQALYHDPDPAGKERASVWLGELQRSMYAWEISDQLLQLKQDVESCYFAAQTMKMKIQTSFYELPADTHMSLRDSLLAHIENLKDLSPIIVTQLALAIADLALQMASWKGCVHTH

Mean predicted aligned error: 4.13 Å

Foldseek 3Di:
DPDDQDDLVVLVVLLCQLPPPPDPVSNVVSVVVLVVCLPDPSLLVSLLVQLVVCPADSSLLSSLLSLLVCLQPPVVVDDLVCLVVSLVSLVVSLVVCVPRDVSSNVSSVNSNVSSCVVNPVPPCVPPDD